Protein AF-A0A1Y5P8L2-F1 (afdb_monomer_lite)

Organism: NCBI:txid171292

Secondary structure (DSSP, 8-state):
-HHHHHHHHHHH--EEEEEEETTEEEEEESSHHHHHHHHHHHHHHHH--TTS---HHHHHHHHHTEEEEEEE-----

pLDDT: mean 80.76, std 16.49, range [39.5, 97.38]

Sequence (77 aa):
MTRLLAYLRSLLISQVYVVLDGGTCVGVSGRLQGAELLRARHARALAVGMDGRVADEDYRTCYDRQRIENFELGDVW

Structure (mmCIF, N/CA/C/O backbone):
data_AF-A0A1Y5P8L2-F1
#
_entry.id   AF-A0A1Y5P8L2-F1
#
loop_
_atom_site.group_PDB
_atom_site.id
_atom_site.type_symbol
_atom_site.label_atom_id
_atom_site.label_alt_id
_atom_site.label_comp_id
_atom_site.label_asym_id
_atom_site.label_entity_id
_atom_site.label_seq_id
_atom_site.pdbx_PDB_ins_code
_atom_site.Cartn_x
_atom_site.Cartn_y
_atom_site.Cartn_z
_atom_site.occupancy
_atom_site.B_iso_or_equiv
_atom_site.auth_seq_id
_atom_site.auth_comp_id
_atom_site.auth_asym_id
_atom_site.auth_atom_id
_atom_site.pdbx_PDB_model_num
ATOM 1 N N . MET A 1 1 ? -20.469 13.681 33.339 1.00 52.88 1 MET A N 1
ATOM 2 C CA . MET A 1 1 ? -20.055 12.290 33.033 1.00 52.88 1 MET A CA 1
ATOM 3 C C . MET A 1 1 ? -20.008 11.962 31.531 1.00 52.88 1 MET A C 1
ATOM 5 O O . MET A 1 1 ? -19.453 10.944 31.158 1.00 52.88 1 MET A O 1
ATOM 9 N N . THR A 1 2 ? -20.519 12.828 30.650 1.00 59.03 2 THR A N 1
ATOM 10 C CA . THR A 1 2 ? -20.617 12.610 29.190 1.00 59.03 2 THR A CA 1
ATOM 11 C C . THR A 1 2 ? -19.325 12.884 28.407 1.00 59.03 2 THR A C 1
ATOM 13 O O . THR A 1 2 ? -19.074 12.240 27.396 1.00 59.03 2 THR A O 1
ATOM 16 N N . ARG A 1 3 ? -18.467 13.801 28.877 1.00 58.59 3 ARG A N 1
ATOM 17 C CA . ARG A 1 3 ? -17.214 14.157 28.180 1.00 58.59 3 ARG A CA 1
ATOM 18 C C . ARG A 1 3 ? -16.118 13.092 28.293 1.00 58.59 3 ARG A C 1
ATOM 20 O O . ARG A 1 3 ? -15.383 12.897 27.336 1.00 58.59 3 ARG A O 1
ATOM 27 N N . LEU A 1 4 ? -16.043 12.377 29.419 1.00 58.12 4 LEU A N 1
ATOM 28 C CA . LEU A 1 4 ? -15.056 11.308 29.625 1.00 58.12 4 LEU A CA 1
ATOM 29 C C . LEU A 1 4 ? -15.352 10.094 28.732 1.00 58.12 4 LEU A C 1
ATOM 31 O O . LEU A 1 4 ? -14.442 9.543 28.133 1.00 58.12 4 LEU A O 1
ATOM 35 N N . LEU A 1 5 ? -16.630 9.735 28.577 1.00 59.56 5 LEU A N 1
ATOM 36 C CA . LEU A 1 5 ? -17.066 8.668 27.670 1.00 59.56 5 LEU A CA 1
ATOM 37 C C . LEU A 1 5 ? -16.863 9.034 26.195 1.00 59.56 5 LEU A C 1
ATOM 39 O O . LEU A 1 5 ? -16.472 8.172 25.421 1.00 59.56 5 LEU A O 1
ATOM 43 N N . ALA A 1 6 ? -17.065 10.297 25.804 1.00 58.59 6 ALA A N 1
ATOM 44 C CA . ALA A 1 6 ? -16.759 10.766 24.449 1.00 58.59 6 ALA A CA 1
ATOM 45 C C . ALA A 1 6 ? -15.246 10.776 24.160 1.00 58.59 6 ALA A C 1
ATOM 47 O O . ALA A 1 6 ? -14.834 10.383 23.075 1.00 58.59 6 ALA A O 1
ATOM 48 N N . TYR A 1 7 ? -14.427 11.162 25.144 1.00 55.88 7 TYR A N 1
ATOM 49 C CA . TYR A 1 7 ? -12.965 11.127 25.056 1.00 55.88 7 TYR A CA 1
ATOM 50 C C . TYR A 1 7 ? -12.418 9.691 25.015 1.00 55.88 7 TYR A C 1
ATOM 52 O O . TYR A 1 7 ? -11.523 9.392 24.235 1.00 55.88 7 TYR A O 1
ATOM 60 N N . LEU A 1 8 ? -12.999 8.775 25.796 1.00 52.50 8 LEU A N 1
ATOM 61 C CA . LEU A 1 8 ? -12.665 7.347 25.756 1.00 52.50 8 LEU A CA 1
ATOM 62 C C . LEU A 1 8 ? -13.135 6.686 24.454 1.00 52.50 8 LEU A C 1
ATOM 64 O O . LEU A 1 8 ? -12.394 5.892 23.889 1.00 52.50 8 LEU A O 1
ATOM 68 N N . ARG A 1 9 ? -14.307 7.060 23.917 1.00 52.25 9 ARG A N 1
ATOM 69 C CA . ARG A 1 9 ? -14.742 6.643 22.573 1.00 52.25 9 ARG A CA 1
ATOM 70 C C . ARG A 1 9 ? -13.817 7.175 21.485 1.00 52.25 9 ARG A C 1
ATOM 72 O O . ARG A 1 9 ? -13.473 6.408 20.602 1.00 52.25 9 ARG A O 1
ATOM 79 N N . SER A 1 10 ? -13.361 8.431 21.556 1.00 51.44 10 SER A N 1
ATOM 80 C CA . SER A 1 10 ? -12.377 8.945 20.591 1.00 51.44 10 SER A CA 1
ATOM 81 C C . SER A 1 10 ? -11.000 8.294 20.747 1.00 51.44 10 SER A C 1
ATOM 83 O O . SER A 1 10 ? -10.239 8.273 19.789 1.00 51.44 10 SER A O 1
ATOM 85 N N . LEU A 1 11 ? -10.679 7.758 21.931 1.00 51.22 11 LEU A N 1
ATOM 86 C CA . LEU A 1 11 ? -9.484 6.940 22.168 1.00 51.22 11 LEU A CA 1
ATOM 87 C C . LEU A 1 11 ? -9.614 5.502 21.632 1.00 51.22 11 LEU A C 1
ATOM 89 O O . LEU A 1 11 ? -8.596 4.852 21.423 1.00 51.22 11 LEU A O 1
ATOM 93 N N . LEU A 1 12 ? -10.842 5.003 21.448 1.00 52.94 12 LEU A N 1
ATOM 94 C CA . LEU A 1 12 ? -11.141 3.633 21.013 1.00 52.94 12 LEU A CA 1
ATOM 95 C C . LEU A 1 12 ? -11.403 3.507 19.508 1.00 52.94 12 LEU A C 1
ATOM 97 O O . LEU A 1 12 ? -11.458 2.385 19.011 1.00 52.94 12 LEU A O 1
ATOM 101 N N . ILE A 1 13 ? -11.514 4.615 18.763 1.00 55.78 13 ILE A N 1
ATOM 102 C CA . ILE A 1 13 ? -11.532 4.554 17.296 1.00 55.78 13 ILE A CA 1
ATOM 103 C C . ILE A 1 13 ? -10.113 4.227 16.834 1.00 55.78 13 ILE A C 1
ATOM 105 O O . ILE A 1 13 ? -9.283 5.105 16.593 1.00 55.78 13 ILE A O 1
ATOM 109 N N . SER A 1 14 ? -9.829 2.933 16.745 1.00 69.06 14 SER A N 1
ATOM 110 C CA . SER A 1 14 ? -8.584 2.411 16.199 1.00 69.06 14 SER A CA 1
ATOM 111 C C . SER A 1 14 ? -8.654 2.528 14.678 1.00 69.06 14 SER A C 1
ATOM 113 O O . SER A 1 14 ? -8.924 1.560 13.977 1.00 69.06 14 SER A O 1
ATOM 115 N N . GLN A 1 15 ? -8.494 3.752 14.167 1.00 79.94 15 GLN A N 1
ATOM 116 C CA . GLN A 1 15 ? -8.339 4.002 12.735 1.00 79.94 15 GLN A CA 1
ATOM 117 C C . GLN A 1 15 ? -7.173 3.152 12.219 1.00 79.94 15 GLN A C 1
ATOM 119 O O . GLN A 1 15 ? -6.081 3.158 12.801 1.00 79.94 15 GLN A O 1
ATOM 124 N N . VAL A 1 16 ? -7.394 2.424 11.130 1.00 89.75 16 VAL A N 1
ATOM 125 C CA . VAL A 1 16 ? -6.347 1.685 10.430 1.00 89.75 16 VAL A CA 1
ATOM 126 C C . VAL A 1 16 ? -6.220 2.201 9.011 1.00 89.75 16 VAL A C 1
ATOM 128 O O . VAL A 1 16 ? -7.190 2.379 8.285 1.00 89.75 16 VAL A O 1
ATOM 131 N N . TYR A 1 17 ? -4.982 2.427 8.613 1.00 93.62 17 TYR A N 1
ATOM 132 C CA . TYR A 1 17 ? -4.608 2.863 7.286 1.00 93.62 17 TYR A CA 1
ATOM 133 C C . TYR A 1 17 ? -4.206 1.633 6.485 1.00 93.62 17 TYR A C 1
ATOM 135 O 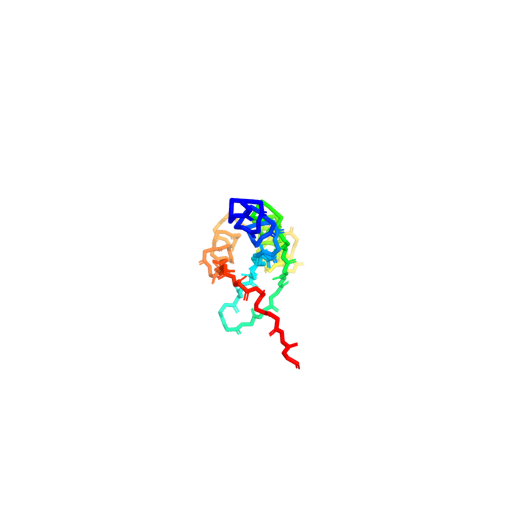O . TYR A 1 17 ? -3.208 0.977 6.798 1.00 93.62 17 TYR A O 1
ATOM 143 N N . VAL A 1 18 ? -4.994 1.313 5.468 1.00 94.81 18 VAL A N 1
ATOM 144 C CA . VAL A 1 18 ? -4.772 0.183 4.570 1.00 94.81 18 VAL A CA 1
ATOM 145 C C . VAL A 1 18 ? -4.097 0.697 3.307 1.00 94.81 18 VAL A C 1
ATOM 147 O O . VAL A 1 18 ? -4.583 1.630 2.671 1.00 94.81 18 VAL A O 1
ATOM 150 N N . VAL A 1 19 ? -2.969 0.093 2.945 1.00 96.94 19 VAL A N 1
ATOM 151 C CA . VAL A 1 19 ? -2.281 0.343 1.680 1.00 96.94 19 VAL A CA 1
ATOM 152 C C . VAL A 1 19 ? -2.833 -0.628 0.646 1.00 96.94 19 VAL A C 1
ATOM 154 O O . VAL A 1 19 ? -2.743 -1.847 0.812 1.00 96.94 19 VAL A O 1
ATOM 157 N N . LEU A 1 20 ? -3.391 -0.078 -0.423 1.00 97.38 20 LEU A N 1
ATOM 158 C 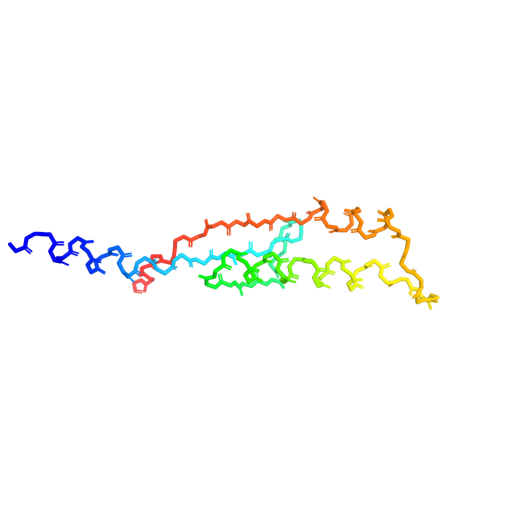CA . LEU A 1 20 ? -3.939 -0.811 -1.549 1.00 97.38 20 LEU A CA 1
ATOM 159 C C . LEU A 1 20 ? -3.054 -0.630 -2.775 1.00 97.38 20 LEU A C 1
ATOM 161 O O . LEU A 1 20 ? -2.659 0.486 -3.111 1.00 97.38 20 LEU A O 1
ATOM 165 N N . ASP A 1 21 ? -2.800 -1.728 -3.473 1.00 95.25 21 ASP A N 1
ATOM 166 C CA . ASP A 1 21 ? -2.262 -1.732 -4.823 1.00 95.25 21 ASP A CA 1
ATOM 167 C C . ASP A 1 21 ? -3.352 -2.220 -5.786 1.00 95.25 21 ASP A C 1
ATOM 169 O O . ASP A 1 21 ? -3.701 -3.406 -5.825 1.00 95.25 21 ASP A O 1
ATOM 173 N N . GLY A 1 22 ? -3.989 -1.277 -6.485 1.00 89.69 22 GLY A N 1
ATOM 174 C CA . GLY A 1 22 ? -5.263 -1.536 -7.151 1.00 89.69 22 GLY A CA 1
ATOM 175 C C . GLY A 1 22 ? -6.335 -1.961 -6.139 1.00 89.69 22 GLY A C 1
ATOM 176 O O . GLY A 1 22 ? -6.675 -1.197 -5.240 1.00 89.69 22 GLY A O 1
ATOM 177 N N . GLY A 1 23 ? -6.871 -3.176 -6.289 1.00 90.75 23 GLY A N 1
ATOM 178 C CA . GLY A 1 23 ? -7.844 -3.768 -5.358 1.00 90.75 23 GLY A CA 1
ATOM 179 C C . GLY A 1 23 ? -7.238 -4.660 -4.267 1.00 90.75 23 GLY A C 1
ATOM 180 O O . GLY A 1 23 ? -7.985 -5.250 -3.492 1.00 90.75 23 GLY A O 1
ATOM 181 N N . THR A 1 24 ? -5.909 -4.805 -4.213 1.00 93.81 24 THR A N 1
ATOM 182 C CA . THR A 1 24 ? -5.235 -5.751 -3.307 1.00 93.81 24 THR A CA 1
ATOM 183 C C . THR A 1 24 ? -4.665 -5.032 -2.090 1.00 93.81 24 THR A C 1
ATOM 185 O O . THR A 1 24 ? -3.941 -4.052 -2.238 1.00 93.81 24 THR A O 1
ATOM 188 N N . CYS A 1 25 ? -4.933 -5.543 -0.886 1.00 95.62 25 CYS A N 1
ATOM 189 C CA . CYS A 1 25 ? -4.288 -5.069 0.340 1.00 95.62 25 CYS A CA 1
ATOM 190 C C . CYS A 1 25 ? -2.835 -5.553 0.406 1.00 95.62 25 CYS A C 1
ATOM 192 O O . CYS A 1 25 ? -2.580 -6.756 0.418 1.00 95.62 25 CYS A O 1
ATOM 194 N N . VAL A 1 26 ? -1.894 -4.609 0.471 1.00 96.12 26 VAL A N 1
ATOM 195 C CA . VAL A 1 26 ? -0.446 -4.882 0.534 1.00 96.12 26 VAL A CA 1
ATOM 196 C C . VAL A 1 26 ? 0.177 -4.487 1.874 1.00 96.12 26 VAL A C 1
ATOM 198 O O . VAL A 1 26 ? 1.339 -4.792 2.138 1.00 96.12 26 VAL A O 1
ATOM 201 N N . GLY A 1 27 ? -0.585 -3.830 2.750 1.00 94.62 27 GLY A N 1
ATOM 202 C CA . GLY A 1 27 ? -0.128 -3.482 4.089 1.00 94.62 27 GLY A CA 1
ATOM 203 C C . GLY A 1 27 ? -1.185 -2.760 4.913 1.00 94.62 27 GLY A C 1
ATOM 204 O O . GLY A 1 27 ? -2.111 -2.163 4.374 1.00 94.62 27 GLY A O 1
ATOM 205 N N . VAL A 1 28 ? -1.026 -2.796 6.236 1.00 94.00 28 VAL A N 1
ATOM 206 C CA . VAL A 1 28 ? -1.906 -2.110 7.189 1.00 94.00 28 VAL A CA 1
ATOM 207 C C . VAL A 1 28 ? -1.059 -1.448 8.269 1.00 94.00 28 VAL A C 1
ATOM 209 O O . VAL A 1 28 ? -0.068 -2.016 8.730 1.00 94.00 28 VAL A O 1
ATOM 212 N N . SER A 1 29 ? -1.447 -0.249 8.692 1.00 92.62 29 SER A N 1
ATOM 213 C CA . SER A 1 29 ? -0.824 0.448 9.812 1.00 92.62 29 SER A CA 1
ATOM 214 C C . SER A 1 29 ? -1.856 1.164 10.670 1.00 92.62 29 SER A C 1
ATOM 216 O O . SER A 1 29 ? -2.777 1.776 10.149 1.00 92.62 29 SER A O 1
ATOM 218 N N . GLY A 1 30 ? -1.661 1.184 11.988 1.00 90.06 30 GLY A N 1
ATOM 219 C CA . GLY A 1 30 ? -2.458 2.031 12.886 1.00 90.06 30 GLY A CA 1
ATOM 220 C C . GLY A 1 30 ? -2.115 3.528 12.803 1.00 90.06 30 GLY A C 1
ATOM 221 O O . GLY A 1 30 ? -2.655 4.322 13.565 1.00 90.06 30 GLY A O 1
ATOM 222 N N . ARG A 1 31 ? -1.167 3.935 11.943 1.00 90.00 31 ARG A N 1
ATOM 223 C CA . ARG A 1 31 ? -0.769 5.340 11.744 1.00 90.00 31 ARG A CA 1
ATOM 224 C C . ARG A 1 31 ? -0.533 5.644 10.268 1.00 90.00 31 ARG A C 1
ATOM 226 O O . ARG A 1 31 ? 0.090 4.845 9.570 1.00 90.00 31 ARG A O 1
ATOM 233 N N . LEU A 1 32 ? -0.913 6.846 9.828 1.00 91.75 32 LEU A N 1
ATOM 234 C CA . LEU A 1 32 ? -0.730 7.289 8.442 1.00 91.75 32 LEU A CA 1
ATOM 235 C C . LEU A 1 32 ? 0.743 7.247 8.013 1.00 91.75 32 LEU A C 1
ATOM 237 O O . LEU A 1 32 ? 1.059 6.737 6.945 1.00 91.75 32 LEU A O 1
ATOM 241 N N . GLN A 1 33 ? 1.662 7.704 8.871 1.00 94.62 33 GLN A N 1
ATOM 242 C CA . GLN A 1 33 ? 3.098 7.691 8.566 1.00 94.62 33 GLN A CA 1
ATOM 243 C C . GLN A 1 33 ? 3.625 6.265 8.361 1.00 94.62 33 GLN A C 1
ATOM 245 O O . GLN A 1 33 ? 4.498 6.040 7.529 1.00 94.62 33 GLN A O 1
ATOM 250 N N . GLY A 1 34 ? 3.090 5.293 9.106 1.00 94.38 34 GLY A N 1
ATOM 251 C CA . GLY A 1 34 ? 3.444 3.887 8.929 1.00 94.38 34 GLY A CA 1
ATOM 252 C C . GLY A 1 34 ? 2.926 3.329 7.603 1.00 94.38 34 GLY A C 1
ATOM 253 O O . GLY A 1 34 ? 3.652 2.603 6.929 1.00 94.38 34 GLY A O 1
ATOM 254 N N . ALA A 1 35 ? 1.713 3.707 7.195 1.00 95.00 35 ALA A N 1
ATOM 255 C CA . ALA A 1 35 ? 1.160 3.326 5.897 1.00 95.00 35 ALA A CA 1
ATOM 256 C C . ALA A 1 35 ? 1.939 3.937 4.719 1.00 95.00 35 ALA A C 1
ATOM 258 O O . ALA A 1 35 ? 2.218 3.228 3.757 1.00 95.00 35 ALA A O 1
ATOM 259 N N . GLU A 1 36 ? 2.377 5.196 4.811 1.00 96.88 36 GLU A N 1
ATOM 260 C CA . GLU A 1 36 ? 3.241 5.816 3.790 1.00 96.88 36 GLU A CA 1
ATOM 261 C C . GLU A 1 36 ? 4.592 5.092 3.661 1.00 96.88 36 GLU A C 1
ATOM 263 O O . GLU A 1 36 ? 5.065 4.839 2.553 1.00 96.88 36 GLU A O 1
ATOM 268 N N . LEU A 1 37 ? 5.195 4.670 4.779 1.00 96.81 37 LEU A N 1
ATOM 269 C CA . LEU A 1 37 ? 6.423 3.866 4.749 1.00 96.81 37 LEU A CA 1
ATOM 270 C C . LEU A 1 37 ? 6.206 2.501 4.084 1.00 96.81 37 LEU A C 1
ATOM 272 O O . LEU A 1 37 ? 7.054 2.052 3.308 1.00 96.81 37 LEU A O 1
ATOM 276 N N . LEU A 1 38 ? 5.081 1.841 4.374 1.00 96.19 38 LEU A N 1
ATOM 277 C CA . LEU A 1 38 ? 4.709 0.575 3.738 1.00 96.19 38 LEU A CA 1
ATOM 278 C C . LEU A 1 38 ? 4.509 0.753 2.230 1.00 96.19 38 LEU A C 1
ATOM 280 O O . LEU A 1 38 ? 5.076 -0.013 1.451 1.00 96.19 38 LEU A O 1
ATOM 284 N N . ARG A 1 39 ? 3.783 1.801 1.828 1.00 95.81 39 ARG A N 1
ATOM 285 C CA . ARG A 1 39 ? 3.553 2.174 0.428 1.00 95.81 39 ARG A CA 1
ATOM 286 C C . ARG A 1 39 ? 4.866 2.413 -0.320 1.00 95.81 39 ARG A C 1
ATOM 288 O O . ARG A 1 39 ? 5.115 1.788 -1.349 1.00 95.81 39 ARG A O 1
ATOM 295 N N . ALA A 1 40 ? 5.755 3.244 0.227 1.00 94.31 40 ALA A N 1
ATOM 296 C CA . ALA A 1 40 ? 7.065 3.527 -0.364 1.00 94.31 40 ALA A CA 1
ATOM 297 C C . ALA A 1 40 ? 7.925 2.261 -0.509 1.00 94.31 40 ALA A C 1
ATOM 299 O O . ALA A 1 40 ? 8.532 2.019 -1.555 1.00 94.31 40 ALA A O 1
ATOM 300 N N . ARG A 1 41 ? 7.956 1.414 0.529 1.00 93.88 41 ARG A N 1
ATOM 301 C CA . ARG A 1 41 ? 8.707 0.153 0.511 1.00 93.88 41 ARG A CA 1
ATOM 302 C C . ARG A 1 41 ? 8.171 -0.809 -0.547 1.00 93.88 41 ARG A C 1
ATOM 304 O O . ARG A 1 41 ? 8.968 -1.420 -1.256 1.00 93.88 41 ARG A O 1
ATOM 311 N N . HIS A 1 42 ? 6.852 -0.936 -0.653 1.00 93.44 42 HIS A N 1
ATOM 312 C CA . HIS A 1 42 ? 6.212 -1.796 -1.641 1.00 93.44 42 HIS A CA 1
ATOM 313 C C . HIS A 1 42 ? 6.448 -1.285 -3.067 1.00 93.44 42 HIS A C 1
ATOM 315 O O . HIS A 1 42 ? 6.873 -2.049 -3.928 1.00 93.44 42 HIS A O 1
ATOM 321 N N . ALA A 1 43 ? 6.279 0.022 -3.304 1.00 92.25 43 ALA A N 1
ATOM 322 C CA . ALA A 1 43 ? 6.569 0.648 -4.595 1.00 92.25 43 ALA A CA 1
ATOM 323 C C . ALA A 1 43 ? 8.021 0.415 -5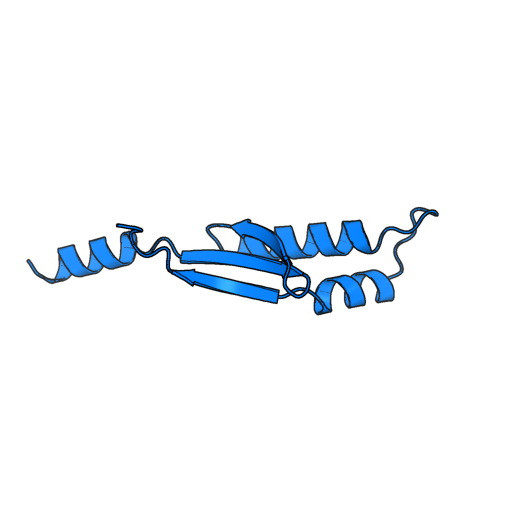.031 1.00 92.25 43 ALA A C 1
ATOM 325 O O . ALA A 1 43 ? 8.277 0.04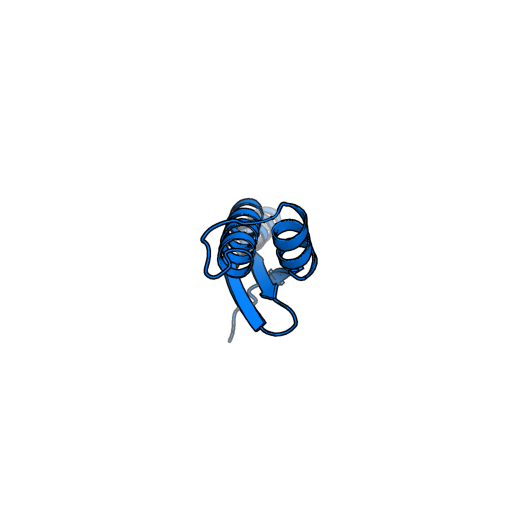3 -6.173 1.00 92.25 43 ALA A O 1
ATOM 326 N N . ARG A 1 44 ? 8.972 0.554 -4.099 1.00 89.81 44 ARG A N 1
ATOM 327 C CA . ARG A 1 44 ? 10.382 0.260 -4.360 1.00 89.81 44 ARG A CA 1
ATOM 328 C C . ARG A 1 44 ? 10.607 -1.205 -4.710 1.00 89.81 44 ARG A C 1
ATOM 330 O O . ARG A 1 44 ? 11.357 -1.474 -5.633 1.00 89.81 44 ARG A O 1
ATOM 337 N N . ALA A 1 45 ? 9.979 -2.137 -3.996 1.00 88.69 45 ALA A N 1
ATOM 338 C CA . ALA A 1 45 ? 10.121 -3.564 -4.280 1.00 88.69 45 ALA A CA 1
ATOM 339 C C . ALA A 1 45 ? 9.588 -3.939 -5.673 1.00 88.69 45 ALA A C 1
ATOM 341 O O . ALA A 1 45 ? 10.208 -4.748 -6.352 1.00 88.69 45 ALA A O 1
ATOM 342 N N . LEU A 1 46 ? 8.482 -3.326 -6.107 1.00 89.00 46 LEU A N 1
ATOM 343 C CA . LEU A 1 46 ? 7.913 -3.535 -7.442 1.00 89.00 46 LEU A CA 1
ATOM 344 C C . LEU A 1 46 ? 8.764 -2.939 -8.563 1.00 89.00 46 LEU A C 1
ATOM 346 O O . LEU A 1 46 ? 8.848 -3.518 -9.640 1.00 89.00 46 LEU A O 1
ATOM 350 N N . ALA A 1 47 ? 9.370 -1.781 -8.313 1.00 87.06 47 ALA A N 1
ATOM 351 C CA . ALA A 1 47 ? 10.155 -1.072 -9.313 1.00 87.06 47 ALA A CA 1
ATOM 352 C C . ALA A 1 47 ? 11.559 -1.669 -9.520 1.00 87.06 47 ALA A C 1
ATOM 354 O O . ALA A 1 47 ? 12.240 -1.314 -10.477 1.00 87.06 47 ALA A O 1
ATOM 355 N N . VAL A 1 48 ? 12.019 -2.563 -8.634 1.00 83.81 48 VAL A N 1
ATOM 356 C CA . VAL A 1 48 ? 13.292 -3.279 -8.812 1.00 83.81 48 VAL A CA 1
ATOM 357 C C . VAL A 1 48 ? 13.134 -4.310 -9.933 1.00 83.81 48 VAL A C 1
ATOM 359 O O . VAL A 1 48 ? 12.532 -5.365 -9.744 1.00 83.81 48 VAL A O 1
ATOM 362 N N . GLY A 1 49 ? 13.693 -3.996 -11.105 1.00 68.88 49 GLY A N 1
ATOM 363 C CA . GLY A 1 49 ? 13.829 -4.920 -12.231 1.00 68.88 49 GLY A CA 1
ATOM 364 C C . GLY A 1 49 ? 14.918 -5.987 -12.026 1.00 68.88 49 GLY A C 1
ATOM 365 O O . GLY A 1 49 ? 15.622 -6.012 -11.015 1.00 68.88 49 GLY A O 1
ATOM 366 N N . MET A 1 50 ? 15.082 -6.877 -13.015 1.00 57.81 50 MET A N 1
ATOM 367 C CA . MET A 1 50 ? 16.052 -7.992 -12.975 1.00 57.81 50 MET A CA 1
ATOM 368 C C . MET A 1 50 ? 17.526 -7.548 -12.928 1.00 57.81 50 MET A C 1
ATOM 370 O O . MET A 1 50 ? 18.380 -8.326 -12.510 1.00 57.81 50 MET A O 1
ATOM 374 N N . ASP A 1 51 ? 17.837 -6.323 -13.351 1.00 70.06 51 ASP A N 1
ATOM 375 C CA . ASP A 1 51 ? 19.187 -5.744 -13.356 1.00 70.06 51 ASP A CA 1
ATOM 376 C C . ASP A 1 51 ? 19.523 -4.968 -12.066 1.00 70.06 51 ASP A C 1
ATOM 378 O O . ASP A 1 51 ? 20.627 -4.436 -11.922 1.00 70.06 51 ASP A O 1
ATOM 382 N N . GLY A 1 52 ? 18.579 -4.907 -11.118 1.00 66.25 52 GLY A N 1
ATOM 383 C CA . GLY A 1 52 ? 18.736 -4.231 -9.832 1.00 66.25 52 GLY A CA 1
ATOM 384 C C . GLY A 1 52 ? 18.742 -2.702 -9.910 1.00 66.25 52 GLY A C 1
ATOM 385 O O . GLY A 1 52 ? 18.985 -2.054 -8.888 1.00 66.25 52 GLY A O 1
ATOM 386 N N . ARG A 1 53 ? 18.483 -2.107 -11.083 1.00 67.50 53 ARG A N 1
ATOM 387 C CA . ARG A 1 53 ? 18.369 -0.655 -11.245 1.00 67.50 53 ARG A CA 1
ATOM 388 C C . ARG A 1 53 ? 16.896 -0.273 -11.254 1.00 67.50 53 ARG A C 1
ATOM 390 O O . ARG A 1 53 ? 16.104 -0.820 -12.006 1.00 67.50 53 ARG A O 1
ATOM 397 N N . VAL A 1 54 ? 16.536 0.663 -10.384 1.00 71.19 54 VAL A N 1
ATOM 398 C CA . VAL A 1 54 ? 15.206 1.274 -10.365 1.00 71.19 54 VAL A CA 1
ATOM 399 C C . VAL A 1 54 ? 15.339 2.609 -11.077 1.00 71.19 54 VAL A C 1
ATOM 401 O O . VAL A 1 54 ? 16.074 3.465 -10.583 1.00 71.19 54 VAL A O 1
ATOM 404 N N . ALA A 1 55 ? 14.684 2.788 -12.225 1.00 80.38 55 ALA A N 1
ATOM 405 C CA . ALA A 1 55 ? 14.522 4.128 -12.776 1.00 80.38 55 ALA A CA 1
ATOM 406 C C . ALA A 1 55 ? 13.554 4.916 -11.882 1.00 80.38 55 ALA A C 1
ATOM 408 O O . ALA A 1 55 ? 12.586 4.358 -11.351 1.00 80.38 55 ALA A O 1
ATOM 409 N N . ASP A 1 56 ? 13.801 6.213 -11.711 1.00 83.44 56 ASP A N 1
ATOM 410 C CA . ASP A 1 56 ? 12.938 7.071 -10.894 1.00 83.44 56 ASP 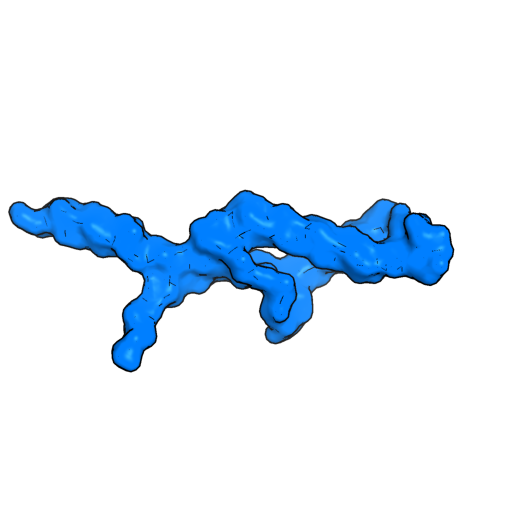A CA 1
ATOM 411 C C . ASP A 1 56 ? 11.494 7.072 -11.430 1.00 83.44 56 ASP A C 1
ATOM 413 O O . ASP A 1 56 ? 10.536 7.104 -10.651 1.00 83.44 56 ASP A O 1
ATOM 417 N N . GLU A 1 57 ? 11.322 6.952 -12.750 1.00 85.19 57 GLU A N 1
ATOM 418 C CA . GLU A 1 57 ? 10.027 6.804 -13.413 1.00 85.19 57 GLU A CA 1
ATOM 419 C C . GLU A 1 57 ? 9.288 5.514 -13.019 1.00 85.19 57 GLU A C 1
ATOM 421 O O . GLU A 1 57 ? 8.077 5.555 -12.770 1.00 85.19 57 GLU A O 1
ATOM 426 N N . ASP A 1 58 ? 9.991 4.383 -12.910 1.00 85.44 58 ASP A N 1
ATOM 427 C CA . ASP A 1 58 ? 9.395 3.093 -12.533 1.00 85.44 58 ASP A CA 1
ATOM 428 C C . ASP A 1 58 ? 8.931 3.119 -11.077 1.00 85.44 58 ASP A C 1
ATOM 430 O O . ASP A 1 58 ? 7.814 2.699 -10.753 1.00 85.44 58 ASP A O 1
ATOM 434 N N . TYR A 1 59 ? 9.765 3.683 -10.196 1.00 88.06 59 TYR A N 1
ATOM 435 C CA . TYR A 1 59 ? 9.408 3.889 -8.796 1.00 88.06 59 TYR A CA 1
ATOM 436 C C . TYR A 1 59 ? 8.168 4.767 -8.668 1.00 88.06 59 TYR A C 1
ATOM 438 O O . TYR A 1 59 ? 7.222 4.403 -7.966 1.00 88.06 59 TYR A O 1
ATOM 446 N N . ARG A 1 60 ? 8.152 5.905 -9.369 1.00 88.25 60 ARG A N 1
ATOM 447 C CA . ARG A 1 60 ? 7.038 6.852 -9.326 1.00 88.25 60 ARG A CA 1
ATOM 448 C C . ARG A 1 60 ? 5.746 6.224 -9.836 1.00 88.25 60 ARG A C 1
ATOM 450 O O . ARG A 1 60 ? 4.722 6.329 -9.170 1.00 88.25 60 ARG A O 1
ATOM 457 N N . THR A 1 61 ? 5.813 5.485 -10.940 1.00 90.06 61 THR A N 1
ATOM 458 C CA . THR A 1 61 ? 4.665 4.752 -11.490 1.00 90.06 61 THR A CA 1
ATOM 459 C C . THR A 1 61 ? 4.113 3.735 -10.484 1.00 90.06 61 THR A C 1
ATOM 461 O O . THR A 1 61 ? 2.904 3.680 -10.249 1.00 90.06 61 THR A O 1
ATOM 464 N N . CYS A 1 62 ? 4.986 2.960 -9.829 1.00 90.12 62 CYS A N 1
ATOM 465 C CA . CYS A 1 62 ? 4.581 1.989 -8.807 1.00 90.12 62 CYS A CA 1
ATOM 466 C C . CYS A 1 62 ? 4.029 2.651 -7.536 1.00 90.12 62 CYS A C 1
ATOM 468 O O . CYS A 1 62 ? 3.169 2.075 -6.864 1.00 90.12 62 CYS A O 1
ATOM 470 N N . TYR A 1 63 ? 4.520 3.841 -7.190 1.00 90.75 63 TYR A N 1
ATOM 471 C CA . TYR A 1 63 ? 4.058 4.617 -6.044 1.00 90.75 63 TYR A CA 1
ATOM 472 C C . TYR A 1 63 ? 2.674 5.226 -6.289 1.00 90.75 63 TYR A C 1
ATOM 474 O O . TYR A 1 63 ? 1.786 5.108 -5.437 1.00 90.75 63 TYR A O 1
ATOM 482 N N . ASP A 1 64 ? 2.472 5.836 -7.458 1.00 93.25 64 ASP A N 1
ATOM 483 C CA . ASP A 1 64 ? 1.236 6.524 -7.848 1.00 93.25 64 ASP A CA 1
ATOM 484 C C . ASP A 1 64 ? 0.066 5.550 -8.058 1.00 93.25 64 ASP A C 1
ATOM 486 O O . ASP A 1 64 ? -1.088 5.910 -7.828 1.00 93.25 64 ASP A O 1
ATOM 490 N N . ARG A 1 65 ? 0.350 4.287 -8.408 1.00 93.19 65 ARG A N 1
ATOM 491 C CA . ARG A 1 65 ? -0.657 3.213 -8.495 1.00 93.19 65 ARG A CA 1
ATOM 492 C C . ARG A 1 65 ? -1.284 2.858 -7.142 1.00 93.19 65 ARG A C 1
ATOM 494 O O . ARG A 1 65 ? -2.410 2.360 -7.097 1.00 93.19 65 ARG A O 1
ATOM 501 N N . GLN A 1 66 ? -0.559 3.084 -6.049 1.00 95.00 66 GLN A N 1
ATOM 502 C CA . GLN A 1 66 ? -0.987 2.686 -4.711 1.00 95.00 66 GLN A CA 1
ATOM 503 C C . GLN A 1 66 ? -1.840 3.762 -4.040 1.00 95.00 66 GLN A C 1
ATOM 505 O O . GLN A 1 66 ? -1.633 4.959 -4.229 1.00 95.00 66 GLN A O 1
ATOM 510 N N . ARG A 1 67 ? -2.781 3.333 -3.202 1.00 96.56 67 ARG A N 1
ATOM 511 C CA . ARG A 1 67 ? -3.678 4.202 -2.432 1.00 96.56 67 ARG A CA 1
ATOM 512 C C . ARG A 1 67 ? -3.590 3.859 -0.956 1.00 96.56 67 ARG A C 1
ATOM 514 O O . ARG A 1 67 ? -3.398 2.703 -0.601 1.00 96.56 67 ARG A O 1
ATOM 521 N N . ILE A 1 68 ? -3.748 4.861 -0.099 1.00 95.62 68 ILE A N 1
ATOM 522 C CA . ILE A 1 68 ? -3.940 4.648 1.335 1.00 95.62 68 ILE A CA 1
ATOM 523 C C . ILE A 1 68 ? -5.377 5.010 1.659 1.00 95.62 68 ILE A C 1
ATOM 525 O O . ILE A 1 68 ? -5.828 6.115 1.361 1.00 95.62 68 ILE A O 1
ATOM 529 N N . GLU A 1 69 ? -6.081 4.070 2.266 1.00 94.19 69 GLU A N 1
ATOM 530 C CA . GLU A 1 69 ? -7.461 4.240 2.690 1.00 94.19 69 GLU A CA 1
ATOM 531 C C . GLU A 1 69 ? -7.535 4.164 4.209 1.00 94.19 69 GLU A C 1
ATOM 533 O O . GLU A 1 69 ? -6.903 3.312 4.835 1.00 94.19 69 GLU A O 1
ATOM 538 N N . ASN A 1 70 ? -8.273 5.099 4.803 1.00 90.94 70 ASN A N 1
ATOM 539 C CA . ASN A 1 70 ? -8.514 5.115 6.235 1.00 90.94 70 ASN A CA 1
ATOM 540 C C . ASN A 1 70 ? -9.799 4.344 6.539 1.00 90.94 70 ASN A C 1
ATOM 542 O O . ASN A 1 70 ? -10.859 4.689 6.017 1.00 90.94 70 ASN A O 1
ATOM 546 N N . PHE A 1 71 ? -9.690 3.334 7.391 1.00 85.56 71 PHE A N 1
ATOM 547 C CA . PHE A 1 71 ? -10.800 2.514 7.834 1.00 85.56 71 PHE A CA 1
ATOM 548 C C . PHE A 1 71 ? -10.991 2.648 9.335 1.00 85.56 71 PHE A C 1
ATOM 550 O O . PHE A 1 71 ? -10.059 2.504 10.128 1.00 85.56 71 PHE A O 1
ATOM 557 N N . GLU A 1 72 ? -12.243 2.835 9.724 1.00 80.94 72 GLU A N 1
ATOM 558 C CA . GLU A 1 72 ? -12.650 2.702 11.110 1.00 80.94 72 GLU A CA 1
ATOM 559 C C . GLU A 1 72 ? -12.775 1.217 11.438 1.00 80.94 72 GLU A C 1
ATOM 561 O O . GLU A 1 72 ? -13.617 0.520 10.867 1.00 80.94 72 GLU A O 1
ATOM 566 N N . LEU A 1 73 ? -11.947 0.725 12.366 1.00 70.62 73 LEU A N 1
ATOM 567 C CA . LEU A 1 73 ? -12.248 -0.532 13.043 1.00 70.62 73 LEU A CA 1
ATOM 568 C C . LEU A 1 73 ? -13.486 -0.293 13.907 1.00 70.62 73 LEU A C 1
ATOM 570 O O . LEU A 1 73 ? -13.396 0.186 15.036 1.00 70.62 73 LEU A O 1
ATOM 574 N N . GLY A 1 74 ? -14.654 -0.575 13.337 1.00 62.25 74 GLY A N 1
ATOM 575 C CA . GLY A 1 74 ? -15.846 -0.818 14.129 1.00 62.25 74 GLY A CA 1
ATOM 576 C C . GLY A 1 74 ? -15.660 -2.112 14.914 1.00 62.25 74 GLY A C 1
ATOM 577 O O . GLY A 1 74 ? -15.024 -3.045 14.417 1.00 62.25 74 GLY A O 1
ATOM 578 N N . ASP A 1 75 ? 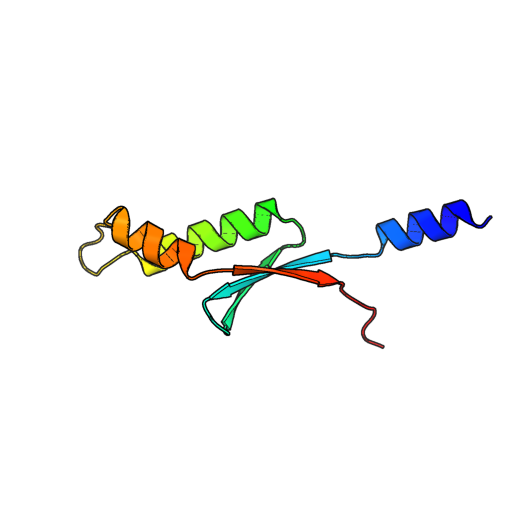-16.213 -2.170 16.124 1.00 52.66 75 ASP A N 1
ATOM 579 C CA . ASP A 1 75 ? -16.345 -3.425 16.858 1.00 52.66 75 ASP A CA 1
ATOM 580 C C . ASP A 1 75 ? -17.058 -4.432 15.942 1.00 52.66 75 ASP A C 1
ATOM 582 O O . ASP A 1 75 ? -18.238 -4.281 15.610 1.00 52.66 75 ASP A O 1
ATOM 586 N N . VAL A 1 76 ? -16.309 -5.422 15.457 1.00 48.16 76 VAL A N 1
ATOM 587 C CA . VAL A 1 76 ? -16.883 -6.583 14.786 1.00 48.16 76 VAL A CA 1
ATOM 588 C C . VAL A 1 76 ? -17.540 -7.387 15.903 1.00 48.16 76 VAL A C 1
ATOM 590 O O . VAL A 1 76 ? -16.846 -7.864 16.799 1.00 48.16 76 VAL A O 1
ATOM 593 N N . TRP A 1 77 ? -18.872 -7.390 15.887 1.00 39.50 77 TRP A N 1
ATOM 594 C CA . TRP A 1 77 ? -19.764 -7.970 16.893 1.00 39.50 77 TRP A CA 1
ATOM 595 C C . TRP A 1 77 ? -19.458 -9.431 17.226 1.00 39.50 77 TRP A C 1
ATOM 597 O O . TRP A 1 77 ? -19.167 -10.201 16.281 1.00 39.50 77 TRP A O 1
#

Radius of gyration: 17.11 Å; chains: 1; bounding box: 40×22×46 Å

Foldseek 3Di:
DVVVVVVVVVVPQQKKKFKDQQPDTQDIDSDPVVNLVSLLVQLQVQQQDPVRDRDPVSSVVSSVSMDIDIDGPDPPD